Protein AF-A0A8D0BPB8-F1 (afdb_monomer_lite)

Structure (mmCIF, N/CA/C/O backbone):
data_AF-A0A8D0BPB8-F1
#
_entry.id   AF-A0A8D0BPB8-F1
#
loop_
_atom_site.group_PDB
_atom_site.id
_atom_site.type_symbol
_atom_site.label_atom_id
_atom_site.label_alt_id
_atom_site.label_comp_id
_atom_site.label_asym_id
_atom_site.label_entity_id
_atom_site.label_seq_id
_atom_site.pdbx_PDB_ins_code
_atom_site.Cartn_x
_atom_site.Cartn_y
_atom_site.Cartn_z
_atom_site.occupancy
_atom_site.B_iso_or_equiv
_atom_site.auth_seq_id
_atom_site.auth_comp_id
_atom_site.auth_asym_id
_atom_site.auth_atom_id
_atom_site.pdbx_PDB_model_num
ATOM 1 N N . MET A 1 1 ? 23.825 5.042 -24.826 1.00 59.44 1 MET A N 1
ATOM 2 C CA . MET A 1 1 ? 23.461 3.710 -24.280 1.00 59.44 1 MET A CA 1
ATOM 3 C C . MET A 1 1 ? 23.022 3.745 -22.810 1.00 59.44 1 MET A C 1
ATOM 5 O O . MET A 1 1 ? 22.129 2.985 -22.477 1.00 59.44 1 MET A O 1
ATOM 9 N N . MET A 1 2 ? 23.560 4.621 -21.943 1.00 57.28 2 MET A N 1
ATOM 10 C CA . MET A 1 2 ? 23.102 4.793 -20.543 1.00 57.28 2 MET A CA 1
ATOM 11 C C . MET A 1 2 ? 21.670 5.365 -20.429 1.00 57.28 2 MET A C 1
ATOM 13 O O . MET A 1 2 ? 20.864 4.898 -19.629 1.00 57.28 2 MET A O 1
ATOM 17 N N . GLU A 1 3 ? 21.326 6.349 -21.264 1.00 57.44 3 GLU A N 1
ATOM 18 C CA . GLU A 1 3 ? 20.023 7.041 -21.228 1.00 57.44 3 GLU A CA 1
ATOM 19 C C . GLU A 1 3 ? 18.845 6.121 -21.574 1.00 57.44 3 GLU A C 1
ATOM 21 O O . GLU A 1 3 ? 17.767 6.225 -20.994 1.00 57.44 3 GLU A O 1
ATOM 26 N N . THR A 1 4 ? 19.076 5.153 -22.464 1.00 59.59 4 THR A N 1
ATOM 27 C CA . THR A 1 4 ? 18.077 4.161 -22.884 1.00 59.59 4 THR A CA 1
ATOM 28 C C . THR A 1 4 ? 17.755 3.150 -21.783 1.00 59.59 4 THR A C 1
ATOM 30 O O . THR A 1 4 ? 16.716 2.507 -21.848 1.00 59.59 4 THR A O 1
ATOM 33 N N . ILE A 1 5 ? 18.627 3.007 -20.776 1.00 60.94 5 ILE A N 1
ATOM 34 C CA . ILE A 1 5 ? 18.417 2.131 -19.615 1.00 60.94 5 ILE A CA 1
ATOM 35 C C . ILE A 1 5 ? 17.716 2.906 -18.495 1.00 60.94 5 ILE A C 1
ATOM 37 O O . ILE A 1 5 ? 16.797 2.381 -17.876 1.00 60.94 5 ILE A O 1
ATOM 41 N N . LEU A 1 6 ? 18.087 4.168 -18.257 1.00 59.75 6 LEU A N 1
ATOM 42 C CA . LEU A 1 6 ? 17.472 5.001 -17.214 1.00 59.75 6 LEU A CA 1
ATOM 43 C C . LEU A 1 6 ? 15.973 5.241 -17.453 1.00 59.75 6 LEU A C 1
ATOM 45 O O . LEU A 1 6 ? 15.183 5.130 -16.518 1.00 59.75 6 LEU A O 1
ATOM 49 N N . ALA A 1 7 ? 15.571 5.494 -18.702 1.00 64.75 7 ALA A N 1
ATOM 50 C CA . ALA A 1 7 ? 14.173 5.733 -19.064 1.00 64.75 7 ALA A CA 1
ATOM 51 C C . ALA A 1 7 ? 13.207 4.582 -18.674 1.00 64.75 7 ALA A C 1
ATOM 53 O O . ALA A 1 7 ? 12.184 4.860 -18.043 1.00 64.75 7 ALA A O 1
ATOM 54 N N . PRO A 1 8 ? 13.498 3.297 -18.970 1.00 76.56 8 PRO A N 1
ATOM 55 C CA . PRO A 1 8 ? 12.644 2.188 -18.547 1.00 76.56 8 PRO A CA 1
ATOM 56 C C . PRO A 1 8 ? 12.545 2.032 -17.025 1.00 76.56 8 PRO A C 1
ATOM 58 O O . PRO A 1 8 ? 11.456 1.768 -16.514 1.00 76.56 8 PRO A O 1
ATOM 61 N N . TRP A 1 9 ? 13.636 2.237 -16.280 1.00 81.69 9 TRP A N 1
ATOM 62 C CA . TRP A 1 9 ? 13.605 2.135 -14.815 1.00 81.69 9 TRP A CA 1
ATOM 63 C C . TRP A 1 9 ? 12.748 3.226 -14.172 1.00 81.69 9 TRP A C 1
ATOM 65 O O . TRP A 1 9 ? 12.020 2.945 -13.219 1.00 81.69 9 TRP A O 1
ATOM 75 N N . THR A 1 10 ? 12.763 4.446 -14.714 1.00 84.38 10 THR A N 1
ATOM 76 C CA . THR A 1 10 ? 11.889 5.529 -14.245 1.00 84.38 10 THR A CA 1
ATOM 77 C C . THR A 1 10 ? 10.413 5.164 -14.394 1.00 84.38 10 THR A C 1
ATOM 79 O O . THR A 1 10 ? 9.640 5.392 -13.469 1.00 84.38 10 THR A O 1
ATOM 82 N N . ILE A 1 11 ? 10.018 4.541 -15.508 1.00 86.56 11 ILE A N 1
ATOM 83 C CA . ILE A 1 11 ? 8.626 4.122 -15.736 1.00 86.56 11 ILE A CA 1
ATOM 84 C C . ILE A 1 11 ? 8.199 3.078 -14.696 1.00 86.56 11 ILE A C 1
ATOM 86 O O . ILE A 1 11 ? 7.132 3.204 -14.095 1.00 86.56 11 ILE A O 1
ATOM 90 N N . VAL A 1 12 ? 9.050 2.085 -14.427 1.00 87.81 12 VAL A N 1
ATOM 91 C CA . VAL A 1 12 ? 8.777 1.053 -13.412 1.00 87.81 12 VAL A CA 1
ATOM 92 C C . VAL A 1 12 ? 8.644 1.671 -12.018 1.00 87.81 12 VAL A C 1
ATOM 94 O O . VAL A 1 12 ? 7.707 1.346 -11.288 1.00 87.81 12 VAL A O 1
ATOM 97 N N . LEU A 1 13 ? 9.532 2.602 -11.660 1.00 91.62 13 LEU A N 1
ATOM 98 C CA . LEU A 1 13 ? 9.483 3.304 -10.376 1.00 91.62 13 LEU A CA 1
ATOM 99 C C . LEU A 1 13 ? 8.220 4.158 -10.227 1.00 91.62 13 LEU A C 1
ATOM 101 O O . LEU A 1 13 ? 7.619 4.167 -9.155 1.00 91.62 13 LEU A O 1
ATOM 105 N N . VAL A 1 14 ? 7.785 4.835 -11.292 1.00 91.31 14 VAL A N 1
ATOM 106 C CA . VAL A 1 14 ? 6.551 5.636 -11.290 1.00 91.31 14 VAL A CA 1
ATOM 107 C C . VAL A 1 14 ? 5.326 4.750 -11.087 1.00 91.31 14 VAL A C 1
ATOM 109 O O . VAL A 1 14 ? 4.462 5.085 -10.275 1.00 91.31 14 VAL A O 1
ATOM 112 N N . ILE A 1 15 ? 5.258 3.602 -11.765 1.00 92.62 15 ILE A N 1
ATOM 113 C CA . ILE A 1 15 ? 4.163 2.640 -11.581 1.00 92.62 15 ILE A CA 1
ATOM 114 C C . ILE A 1 15 ? 4.156 2.137 -10.137 1.00 92.62 15 ILE A C 1
ATOM 116 O O . ILE A 1 15 ? 3.118 2.172 -9.476 1.00 92.62 15 ILE A O 1
ATOM 120 N N . PHE A 1 16 ? 5.318 1.733 -9.622 1.00 94.56 16 PH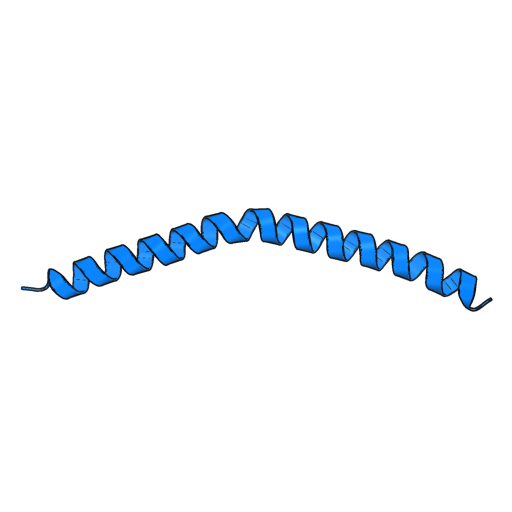E A N 1
ATOM 121 C CA . PHE A 1 16 ? 5.441 1.235 -8.258 1.00 94.56 16 PHE A CA 1
ATOM 122 C C . PHE A 1 16 ? 5.019 2.285 -7.222 1.00 94.56 16 PHE A C 1
ATOM 124 O O . PHE A 1 16 ? 4.203 1.996 -6.347 1.00 94.56 16 PHE A O 1
ATOM 131 N N . ALA A 1 17 ? 5.506 3.520 -7.356 1.00 94.81 17 ALA A N 1
ATOM 132 C CA . ALA A 1 17 ? 5.137 4.629 -6.482 1.00 94.81 17 ALA A CA 1
ATOM 133 C C . ALA A 1 17 ? 3.633 4.932 -6.550 1.00 94.81 17 ALA A C 1
ATOM 135 O O . ALA A 1 17 ? 2.999 5.143 -5.518 1.00 94.81 17 ALA A O 1
ATOM 136 N N . THR A 1 18 ? 3.043 4.899 -7.746 1.00 95.31 18 THR A N 1
ATOM 137 C CA . THR A 1 18 ? 1.608 5.155 -7.942 1.00 95.31 18 THR A CA 1
ATOM 138 C C . THR A 1 18 ? 0.756 4.105 -7.234 1.00 95.31 18 THR A C 1
ATOM 140 O O . THR A 1 18 ? -0.160 4.453 -6.487 1.00 95.31 18 THR A O 1
ATOM 143 N N . VAL A 1 19 ? 1.084 2.823 -7.413 1.00 95.25 19 VAL A N 1
ATO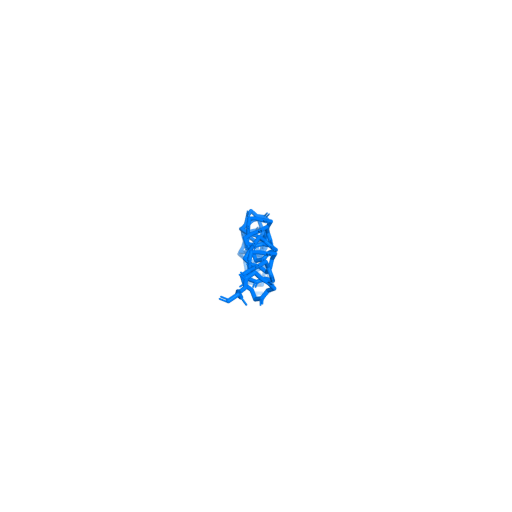M 144 C CA . VAL A 1 19 ? 0.387 1.714 -6.745 1.00 95.25 19 VAL A CA 1
ATOM 145 C C . VAL A 1 19 ? 0.550 1.808 -5.228 1.00 95.25 19 VAL A C 1
ATOM 147 O O . VAL A 1 19 ? -0.424 1.629 -4.494 1.00 95.25 19 VAL A O 1
ATOM 150 N N . LEU A 1 20 ? 1.752 2.143 -4.751 1.00 95.00 20 LEU A N 1
ATOM 151 C CA . LEU A 1 20 ? 2.026 2.326 -3.328 1.00 95.00 20 LEU A CA 1
ATOM 152 C C . LEU A 1 20 ? 1.157 3.445 -2.737 1.00 95.00 20 LEU A C 1
ATOM 154 O O . LEU A 1 20 ? 0.497 3.230 -1.724 1.00 95.00 20 LEU A O 1
ATOM 158 N N . ILE A 1 21 ? 1.097 4.609 -3.388 1.00 94.75 21 ILE A N 1
ATOM 159 C CA . ILE A 1 21 ? 0.291 5.750 -2.933 1.00 94.75 21 ILE A CA 1
ATOM 160 C C . ILE A 1 21 ? -1.196 5.393 -2.909 1.00 94.75 21 ILE A C 1
ATOM 162 O O . ILE A 1 21 ? -1.859 5.645 -1.905 1.00 94.75 21 ILE A O 1
ATOM 166 N N . MET A 1 22 ? -1.723 4.778 -3.973 1.00 93.69 22 MET A N 1
ATOM 167 C CA . MET A 1 22 ? -3.131 4.365 -4.010 1.00 93.69 22 MET A CA 1
ATOM 168 C C . MET A 1 22 ? -3.461 3.377 -2.892 1.00 93.69 22 MET A C 1
ATOM 170 O O . MET A 1 22 ? -4.471 3.537 -2.212 1.00 93.69 22 MET A O 1
ATOM 174 N N . SER A 1 23 ? -2.584 2.400 -2.661 1.00 91.56 23 SER A N 1
ATOM 175 C CA . SER A 1 23 ? -2.715 1.452 -1.556 1.00 91.56 23 SER A CA 1
ATOM 176 C C . SER A 1 23 ? -2.767 2.187 -0.212 1.00 91.56 23 SER A C 1
ATOM 178 O O . SER A 1 23 ? -3.734 2.048 0.538 1.00 91.56 23 SER A O 1
ATOM 180 N N . PHE A 1 24 ? -1.801 3.069 0.061 1.00 90.12 24 PHE A N 1
ATOM 181 C CA . PHE A 1 24 ? -1.792 3.868 1.287 1.00 90.12 24 PHE A CA 1
ATOM 182 C C . PHE A 1 24 ? -3.067 4.697 1.459 1.00 90.12 24 PHE A C 1
ATOM 184 O O . PHE A 1 24 ? -3.638 4.697 2.544 1.00 90.12 24 PHE A O 1
ATOM 191 N N . LEU A 1 25 ? -3.557 5.359 0.411 1.00 91.56 25 LEU A N 1
ATOM 192 C CA . LEU A 1 25 ? -4.783 6.158 0.485 1.00 91.56 25 LEU A CA 1
ATOM 193 C C . LEU A 1 25 ? -6.030 5.319 0.793 1.00 91.56 25 LEU A C 1
ATOM 195 O O . LEU A 1 25 ? -6.956 5.831 1.415 1.00 91.56 25 LEU A O 1
ATOM 199 N N . ILE A 1 26 ? -6.054 4.045 0.400 1.00 89.88 26 ILE A N 1
ATOM 200 C CA . ILE A 1 26 ? -7.163 3.133 0.704 1.00 89.88 26 ILE A CA 1
ATOM 201 C C . ILE A 1 26 ? -7.066 2.609 2.143 1.00 89.88 26 ILE A C 1
ATOM 203 O O . ILE A 1 26 ? -8.083 2.516 2.829 1.00 89.88 26 ILE A O 1
ATOM 207 N N . PHE A 1 27 ? -5.862 2.281 2.621 1.00 85.19 27 PHE A N 1
ATOM 208 C CA . PHE A 1 27 ? -5.672 1.631 3.925 1.00 85.19 27 PHE A CA 1
ATOM 209 C C . PHE A 1 27 ? -5.497 2.600 5.099 1.00 85.19 27 PHE A C 1
ATOM 211 O O . PHE A 1 27 ? -5.852 2.264 6.231 1.00 85.19 27 PHE A O 1
ATOM 218 N N . LEU A 1 28 ? -4.985 3.806 4.855 1.00 86.00 28 LEU A N 1
ATOM 219 C CA . LEU A 1 28 ? -4.719 4.791 5.902 1.00 86.00 28 LEU A CA 1
ATOM 220 C C . LEU A 1 28 ? -6.003 5.317 6.577 1.00 86.00 28 LEU A C 1
ATOM 222 O O . LEU A 1 28 ? -6.015 5.374 7.808 1.00 86.00 28 LEU A O 1
ATOM 226 N N . PRO A 1 29 ? -7.099 5.648 5.857 1.00 84.88 29 PRO A N 1
ATOM 227 C CA . PRO A 1 29 ? -8.319 6.136 6.500 1.00 84.88 29 PRO A CA 1
ATOM 228 C C . PRO A 1 29 ? -8.986 5.095 7.416 1.00 84.88 29 PRO A C 1
ATOM 230 O O . PRO A 1 29 ? -9.266 5.432 8.569 1.00 84.88 29 PRO A O 1
ATOM 233 N N . PRO A 1 30 ? -9.192 3.826 6.998 1.00 85.19 30 PRO A N 1
ATOM 234 C CA . PRO A 1 30 ? -9.715 2.789 7.886 1.00 85.19 30 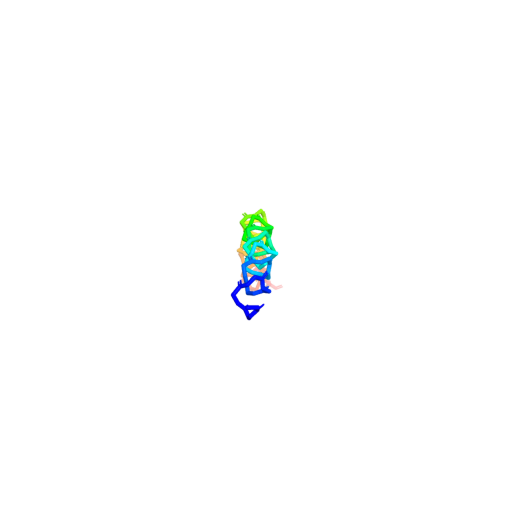PRO A CA 1
ATOM 235 C C . PRO A 1 30 ? -8.818 2.552 9.103 1.00 85.19 30 PRO A C 1
ATOM 237 O O . PRO A 1 30 ? -9.324 2.456 10.220 1.00 85.19 30 PRO A O 1
ATOM 240 N N . ALA A 1 31 ? -7.494 2.511 8.915 1.00 84.75 31 ALA A N 1
ATOM 241 C CA . ALA A 1 31 ? -6.550 2.321 10.013 1.00 84.75 31 ALA A CA 1
ATOM 242 C C . ALA A 1 31 ? -6.614 3.470 11.032 1.00 84.75 31 ALA A C 1
ATOM 244 O O . ALA A 1 31 ? -6.683 3.222 12.236 1.00 84.75 31 ALA A O 1
ATOM 245 N N . ALA A 1 32 ? -6.665 4.722 10.568 1.00 88.69 32 ALA A N 1
ATOM 246 C CA . ALA A 1 32 ? -6.799 5.889 11.436 1.00 88.69 32 ALA A CA 1
ATOM 247 C C . ALA A 1 32 ? -8.117 5.868 12.227 1.00 88.69 32 ALA A C 1
ATOM 249 O O . ALA A 1 32 ? -8.119 6.142 13.429 1.00 88.69 32 ALA A O 1
ATOM 250 N N . VAL A 1 33 ? -9.226 5.485 11.585 1.00 88.12 33 VAL A N 1
ATOM 251 C CA . VAL A 1 33 ? -10.528 5.339 12.254 1.00 88.12 33 VAL A CA 1
ATOM 252 C C . VAL A 1 33 ? -10.483 4.234 13.309 1.00 88.12 33 VAL A C 1
ATOM 254 O O . VAL A 1 33 ? -10.977 4.441 14.417 1.00 88.12 33 VAL A O 1
ATOM 257 N N . LEU A 1 34 ? -9.875 3.084 13.009 1.00 86.75 34 LEU A N 1
ATOM 258 C CA . LEU A 1 34 ? -9.724 1.986 13.969 1.00 86.75 34 LEU A CA 1
ATOM 259 C C . LEU A 1 34 ? -8.874 2.397 15.175 1.00 86.75 34 LEU A C 1
ATOM 261 O O . LEU A 1 34 ? -9.275 2.140 16.308 1.00 86.75 34 LEU A O 1
ATOM 265 N N . ILE A 1 35 ? -7.751 3.086 14.953 1.00 87.06 35 ILE A N 1
ATOM 266 C CA . ILE A 1 35 ? -6.892 3.601 16.031 1.00 87.06 35 ILE A CA 1
ATOM 267 C C . ILE A 1 35 ? -7.655 4.619 16.884 1.00 87.06 35 ILE A C 1
ATOM 269 O O . ILE A 1 35 ? -7.607 4.553 18.112 1.00 87.06 35 ILE A O 1
ATOM 273 N N . TRP A 1 36 ? -8.394 5.535 16.253 1.00 86.44 36 TRP A N 1
ATOM 274 C CA . TRP A 1 36 ? -9.218 6.510 16.965 1.00 86.44 36 TRP A CA 1
ATOM 275 C C . TRP A 1 36 ? -10.283 5.824 17.825 1.00 86.44 36 TRP A C 1
ATOM 277 O O . TRP A 1 36 ? -10.408 6.117 19.013 1.00 86.44 36 TRP A O 1
ATOM 287 N N . ARG A 1 37 ? -11.011 4.859 17.250 1.00 80.94 37 ARG A N 1
ATOM 288 C CA . ARG A 1 37 ? -12.034 4.072 17.954 1.00 80.94 37 ARG A CA 1
ATOM 289 C C . ARG A 1 37 ? -11.445 3.283 19.117 1.00 80.94 37 ARG A C 1
ATOM 291 O O . ARG A 1 37 ? -12.010 3.327 20.206 1.00 80.94 37 ARG A O 1
ATOM 298 N N . ALA A 1 38 ? -10.318 2.607 18.907 1.00 81.88 38 ALA A N 1
ATOM 299 C CA . ALA A 1 38 ? -9.622 1.871 19.955 1.00 81.88 38 ALA A CA 1
ATOM 300 C C . ALA A 1 38 ? -9.208 2.807 21.096 1.00 81.88 38 ALA A C 1
ATOM 302 O O . ALA A 1 38 ? -9.485 2.512 22.254 1.00 81.88 38 ALA A O 1
ATOM 303 N N . LYS A 1 39 ? -8.648 3.981 20.777 1.00 78.81 39 LYS A N 1
ATOM 304 C CA . LYS A 1 39 ? -8.281 4.988 21.778 1.00 78.81 39 LYS A CA 1
ATOM 305 C C . LYS A 1 39 ? -9.492 5.468 22.582 1.00 78.81 39 LYS A C 1
ATOM 307 O O . LYS A 1 39 ? -9.424 5.486 23.806 1.00 78.81 39 LYS A O 1
ATOM 312 N N . THR A 1 40 ? -10.602 5.807 21.922 1.00 74.25 40 THR A N 1
ATOM 313 C CA . THR A 1 40 ? -11.832 6.236 22.608 1.00 74.25 40 THR A CA 1
ATOM 314 C C . THR A 1 40 ? -12.381 5.144 23.530 1.00 74.25 40 THR A C 1
ATOM 316 O O . THR A 1 40 ? -12.728 5.428 24.672 1.00 74.25 40 THR A O 1
ATOM 319 N N . LEU A 1 41 ? -12.429 3.890 23.075 1.00 67.75 41 LEU A N 1
ATOM 320 C CA . LEU A 1 41 ? -12.929 2.773 23.883 1.00 67.75 41 LEU A CA 1
ATOM 321 C C . LEU A 1 41 ? -12.000 2.437 25.057 1.00 67.75 41 LEU A C 1
ATOM 323 O O . LEU A 1 41 ? -12.483 2.170 26.156 1.00 67.75 41 LEU A O 1
ATOM 327 N N . SER A 1 42 ? -10.681 2.499 24.861 1.00 63.50 42 SER A N 1
ATOM 328 C CA . SER A 1 42 ? -9.710 2.312 25.944 1.00 63.50 42 SER A CA 1
ATOM 329 C C . SER A 1 42 ? -9.838 3.386 27.024 1.00 63.50 42 SER A C 1
ATOM 331 O O . SER A 1 42 ? -9.736 3.059 28.202 1.00 63.50 42 SER A O 1
ATOM 333 N N . GLN A 1 43 ? -10.104 4.642 26.653 1.00 60.00 43 GLN A N 1
ATOM 334 C CA . GLN A 1 43 ? -10.329 5.714 27.629 1.00 60.00 43 GLN A CA 1
ATOM 335 C C . GLN A 1 43 ? -11.615 5.492 28.442 1.00 60.00 43 GLN A C 1
ATOM 337 O O . GLN A 1 43 ? -11.585 5.630 29.660 1.00 60.00 43 GLN A O 1
ATOM 342 N N . ILE A 1 44 ? -12.703 5.048 27.801 1.00 58.59 44 ILE A N 1
ATOM 343 C CA . ILE A 1 44 ? -13.961 4.717 28.495 1.00 58.59 44 ILE A CA 1
ATOM 344 C C . ILE A 1 44 ? -13.777 3.523 29.447 1.00 58.59 44 ILE A C 1
ATOM 346 O O . ILE A 1 44 ? -14.308 3.531 30.552 1.00 58.59 44 ILE A O 1
ATOM 350 N N . SER A 1 45 ? -13.005 2.505 29.053 1.00 58.78 45 SER A N 1
ATOM 351 C CA . SER A 1 45 ? -12.731 1.351 29.919 1.00 58.78 45 SER A CA 1
ATOM 352 C C . SER A 1 45 ? -11.898 1.722 31.150 1.00 58.78 45 SER A C 1
ATOM 354 O O . SER A 1 45 ? -12.111 1.143 32.209 1.00 58.78 45 SER A O 1
ATOM 356 N N . LEU A 1 46 ? -10.957 2.662 31.026 1.00 58.56 46 LEU A N 1
ATOM 357 C CA . LEU A 1 46 ? -10.111 3.113 32.138 1.00 58.56 46 LEU A CA 1
ATOM 358 C C . LEU A 1 46 ? -10.868 4.012 33.127 1.00 58.56 46 LEU A C 1
ATOM 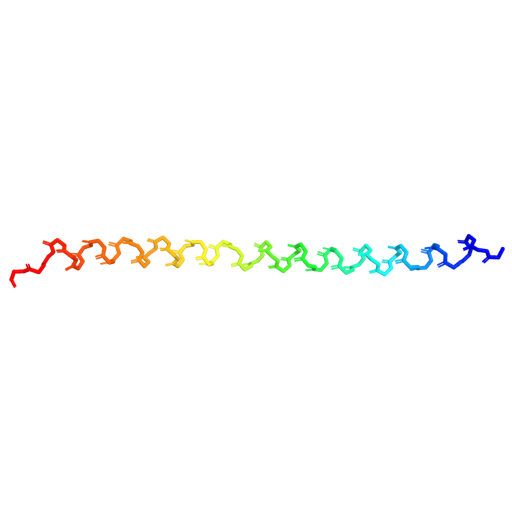360 O O . LEU A 1 46 ? -10.634 3.905 34.325 1.00 58.56 46 LEU A O 1
ATOM 364 N N . GLU A 1 47 ? -11.790 4.855 32.653 1.00 59.88 47 GLU A N 1
ATOM 365 C CA . GLU A 1 47 ? -12.620 5.708 33.524 1.00 59.88 47 GLU A CA 1
ATOM 366 C C . GLU A 1 47 ? -13.855 4.985 34.093 1.00 59.88 47 GLU A C 1
ATOM 368 O O . GLU A 1 47 ? -14.380 5.389 35.127 1.00 59.88 47 GLU A O 1
ATOM 373 N N . GLY A 1 48 ? -14.316 3.907 33.449 1.00 56.41 48 GLY A N 1
ATOM 374 C CA . GLY A 1 48 ? -15.474 3.109 33.870 1.00 56.41 48 GLY A CA 1
ATOM 375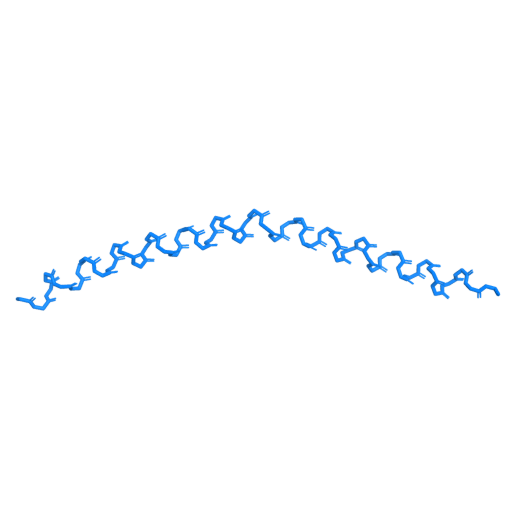 C C . GLY A 1 48 ? -15.160 1.909 34.772 1.00 56.41 48 GLY A C 1
ATOM 376 O O . GLY A 1 48 ? -16.065 1.124 35.053 1.00 56.41 48 GLY A O 1
ATOM 377 N N . THR A 1 49 ? -13.908 1.730 35.204 1.00 48.44 49 THR A N 1
ATOM 378 C CA . THR A 1 49 ? -13.550 0.656 36.145 1.00 48.44 49 THR A CA 1
ATOM 379 C C . THR A 1 49 ? -13.872 1.113 37.571 1.00 48.44 49 THR A C 1
ATOM 381 O O . THR A 1 49 ? -13.075 1.808 38.198 1.00 48.44 49 THR A O 1
ATOM 384 N N . VAL A 1 50 ? -15.074 0.759 38.038 1.00 51.03 50 VAL A N 1
ATOM 385 C CA . VAL A 1 50 ? -15.453 0.721 39.464 1.00 51.03 50 VAL A CA 1
ATOM 386 C C . VAL A 1 50 ? -14.902 -0.555 40.087 1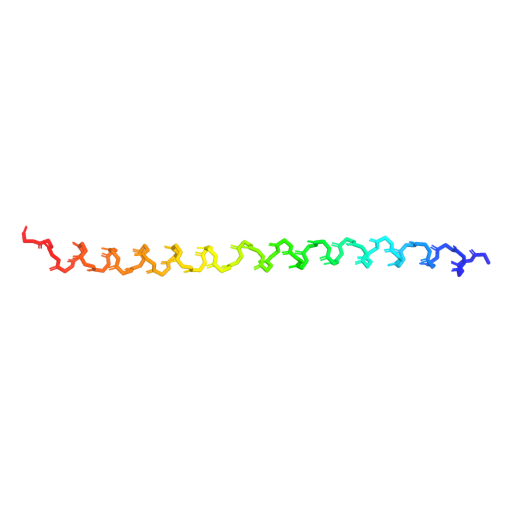.00 51.03 50 VAL A C 1
ATOM 388 O O . VAL A 1 50 ? -15.027 -1.612 39.426 1.00 51.03 50 VAL A O 1
#

Secondary structure (DSSP, 8-state):
--HHHHHHHHHHHHHHHHHHHHHHHHHHHHHHHHHHHHHHHHHHHHHS--

InterPro domains:
  IPR035275 Small integral membrane protein 3 [PF17307] (5-40)

Radius of gyration: 21.61 Å; chains: 1; bounding box: 39×6×64 Å

Foldseek 3Di:
DVVVVVVVVVVVVVVVVVVVVVVCVVPVVVVVVVVVVVVVVVVCVVVPDD

pLDDT: mean 78.0, std 14.61, range [48.44, 95.31]

Organism: Salvator merianae (NCBI:txid96440)

Sequence (50 aa):
MMETILAPWTIVLVIFATVLIMSFLIFLPPAAVLIWRAKTLSQISLEGTV